Protein AF-B4D4N9-F1 (afdb_monomer_lite)

Radius of gyration: 17.64 Å; chains: 1; bounding box: 35×32×57 Å

Structure (mmCIF, N/CA/C/O backbone):
data_AF-B4D4N9-F1
#
_entry.id   AF-B4D4N9-F1
#
loop_
_atom_site.group_PDB
_atom_site.id
_atom_site.type_symbol
_atom_site.label_atom_id
_atom_site.label_alt_id
_atom_site.label_comp_id
_atom_site.label_asym_id
_atom_site.label_entity_id
_atom_site.label_seq_id
_atom_site.pdbx_PDB_ins_code
_atom_site.Cartn_x
_atom_site.Cartn_y
_atom_site.Cartn_z
_atom_site.occupancy
_atom_site.B_iso_or_equiv
_atom_site.auth_seq_id
_atom_site.auth_comp_id
_atom_site.auth_asym_id
_atom_site.auth_atom_id
_atom_site.pdbx_PDB_model_num
ATOM 1 N N . MET A 1 1 ? 11.412 -13.535 10.927 1.00 49.19 1 MET A N 1
ATOM 2 C CA . MET A 1 1 ? 11.104 -13.712 12.361 1.00 49.19 1 MET A CA 1
ATOM 3 C C . MET A 1 1 ? 10.746 -12.332 12.885 1.00 49.19 1 MET A C 1
ATOM 5 O O . MET A 1 1 ? 11.516 -11.433 12.578 1.00 49.19 1 MET A O 1
ATOM 9 N N . PRO A 1 2 ? 9.578 -12.108 13.511 1.00 56.56 2 PRO A N 1
ATOM 10 C CA . PRO A 1 2 ? 9.254 -10.786 14.040 1.00 56.56 2 PRO A CA 1
ATOM 11 C C . PRO A 1 2 ? 10.215 -10.445 15.182 1.00 56.56 2 PRO A C 1
ATOM 13 O O . PRO A 1 2 ? 10.428 -11.270 16.071 1.00 56.56 2 PRO A O 1
ATOM 16 N N . ASP A 1 3 ? 10.786 -9.243 15.150 1.00 58.16 3 ASP A N 1
ATOM 17 C CA . ASP A 1 3 ? 11.576 -8.692 16.249 1.00 58.16 3 ASP A CA 1
ATOM 18 C C . ASP A 1 3 ? 10.626 -8.338 17.401 1.00 58.16 3 ASP A C 1
ATOM 20 O O . ASP A 1 3 ? 10.111 -7.226 17.510 1.00 58.16 3 ASP A O 1
ATOM 24 N N . VAL A 1 4 ? 10.332 -9.322 18.251 1.00 59.00 4 VAL A N 1
ATOM 25 C CA . VAL A 1 4 ? 9.516 -9.162 19.464 1.00 59.00 4 VAL A CA 1
ATOM 26 C C . VAL A 1 4 ? 10.343 -8.495 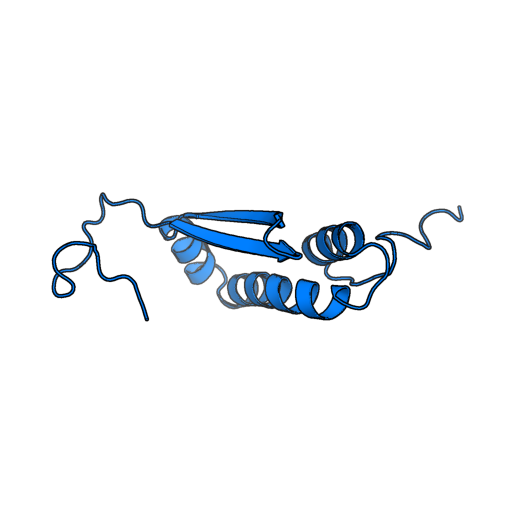20.567 1.00 59.00 4 VAL A C 1
ATOM 28 O O . VAL A 1 4 ? 10.698 -9.099 21.572 1.00 59.00 4 VAL A O 1
ATOM 31 N N . GLY A 1 5 ? 10.691 -7.229 20.336 1.00 54.16 5 GLY A N 1
ATOM 32 C CA . GLY A 1 5 ? 11.370 -6.339 21.280 1.00 54.16 5 GLY A CA 1
ATOM 33 C C . GLY A 1 5 ? 10.436 -5.322 21.940 1.00 54.16 5 GLY A C 1
ATOM 34 O O . GLY A 1 5 ? 10.891 -4.257 22.347 1.00 54.16 5 GLY A O 1
ATOM 35 N N . LEU A 1 6 ? 9.133 -5.599 22.003 1.00 52.97 6 LEU A N 1
ATOM 36 C CA . LEU A 1 6 ? 8.147 -4.716 22.622 1.00 52.97 6 LEU A CA 1
ATOM 37 C C . LEU A 1 6 ? 7.378 -5.506 23.682 1.00 52.97 6 LEU A C 1
ATOM 39 O O . LEU A 1 6 ? 6.855 -6.584 23.418 1.00 52.97 6 LEU A O 1
ATOM 43 N N . PHE A 1 7 ? 7.432 -4.970 24.896 1.00 53.28 7 PHE A N 1
ATOM 44 C CA . PHE A 1 7 ? 6.847 -5.429 26.149 1.00 53.28 7 PHE A CA 1
ATOM 45 C C . PHE A 1 7 ? 5.534 -6.225 25.997 1.00 53.28 7 PHE A C 1
ATOM 47 O O . PHE A 1 7 ? 4.648 -5.835 25.246 1.00 53.28 7 PHE A O 1
ATOM 54 N N . THR A 1 8 ? 5.465 -7.350 26.724 1.00 57.19 8 THR A N 1
ATOM 55 C CA . THR A 1 8 ? 4.262 -8.162 26.999 1.00 57.19 8 THR A CA 1
ATOM 56 C C . THR A 1 8 ? 3.380 -8.472 25.783 1.00 57.19 8 THR A C 1
ATOM 58 O O . THR A 1 8 ? 2.251 -8.010 25.672 1.00 57.19 8 THR A O 1
ATOM 61 N N . ALA A 1 9 ? 3.837 -9.401 24.931 1.00 60.09 9 ALA A N 1
ATOM 62 C CA . ALA A 1 9 ? 3.061 -10.004 23.830 1.00 60.09 9 ALA A CA 1
ATOM 63 C C . ALA A 1 9 ? 1.709 -10.653 24.239 1.00 60.09 9 ALA A C 1
ATOM 65 O O . ALA A 1 9 ? 1.009 -11.214 23.399 1.00 60.09 9 ALA A O 1
ATOM 66 N N . THR A 1 10 ? 1.363 -10.623 25.525 1.00 68.88 10 THR A N 1
ATOM 67 C CA . THR A 1 10 ? 0.143 -11.171 26.121 1.00 68.88 10 THR A CA 1
ATOM 68 C C . THR A 1 10 ? -0.924 -10.120 26.421 1.00 68.88 10 THR A C 1
ATOM 70 O O . THR A 1 10 ? -2.080 -10.495 26.591 1.00 68.88 10 THR A O 1
ATOM 73 N N . GLU A 1 11 ? -0.572 -8.834 26.508 1.00 75.25 11 GLU A N 1
ATOM 74 C CA . GLU A 1 11 ? -1.524 -7.765 26.831 1.00 75.25 11 GLU A CA 1
ATOM 75 C C . GLU A 1 11 ? -1.892 -6.957 25.575 1.00 75.25 11 GLU A C 1
ATOM 77 O O . GLU A 1 11 ? -1.041 -6.756 24.703 1.00 75.25 11 GLU A O 1
ATOM 82 N N . PRO A 1 12 ? -3.151 -6.494 25.438 1.00 77.62 12 PRO A N 1
ATOM 83 C CA . PRO A 1 12 ? -3.519 -5.567 24.377 1.00 77.62 12 PRO A CA 1
ATOM 84 C C . PRO A 1 12 ? -2.657 -4.303 24.424 1.00 77.62 12 PRO A C 1
ATOM 86 O O . PRO A 1 12 ? -2.338 -3.792 25.498 1.00 77.62 12 PRO A O 1
ATOM 89 N N . LEU A 1 13 ? -2.320 -3.765 23.252 1.00 80.06 13 LEU A N 1
ATOM 90 C CA . LEU A 1 13 ? -1.702 -2.445 23.158 1.00 80.06 13 LEU A CA 1
ATOM 91 C C . LEU A 1 13 ? -2.643 -1.403 23.776 1.00 80.06 13 LEU A C 1
ATOM 93 O O . LEU A 1 13 ? -3.835 -1.392 23.474 1.00 80.06 13 LEU A O 1
ATOM 97 N N . ASN A 1 14 ? -2.097 -0.526 24.619 1.00 80.38 14 ASN A N 1
ATOM 98 C CA . ASN A 1 14 ? -2.834 0.620 25.146 1.00 80.38 14 ASN A CA 1
ATOM 99 C C . ASN A 1 14 ? -3.343 1.493 23.976 1.00 80.38 14 ASN A C 1
ATOM 101 O O . ASN A 1 14 ? -2.587 1.758 23.043 1.00 80.38 14 ASN A O 1
ATOM 105 N N . GLU A 1 15 ? -4.602 1.936 24.032 1.00 78.50 15 GLU A N 1
ATOM 106 C CA . GLU A 1 15 ? -5.249 2.774 23.009 1.00 78.50 15 GLU A CA 1
ATOM 107 C C . GLU A 1 15 ? -4.544 4.124 22.792 1.00 78.50 15 GLU A C 1
ATOM 109 O O . GLU A 1 15 ? -4.590 4.670 21.691 1.00 78.50 15 GLU A O 1
ATOM 114 N N . ASP A 1 16 ? -3.823 4.629 23.799 1.00 81.75 16 ASP A N 1
ATOM 115 C CA . ASP A 1 16 ? -3.003 5.842 23.681 1.00 81.75 16 ASP A CA 1
ATOM 116 C C . ASP A 1 16 ? -1.751 5.636 22.806 1.00 81.75 16 ASP A C 1
ATOM 118 O O . ASP A 1 16 ? -1.090 6.596 22.392 1.00 81.75 16 ASP A O 1
ATOM 122 N N . LEU A 1 17 ? -1.382 4.381 22.524 1.00 84.56 17 LEU A N 1
ATOM 123 C CA . LEU A 1 17 ? -0.234 4.065 21.687 1.00 84.56 17 LEU A CA 1
ATOM 124 C C . LEU A 1 17 ? -0.606 4.183 20.214 1.00 84.56 17 LEU A C 1
ATOM 126 O O . LEU A 1 17 ? -1.405 3.425 19.664 1.00 84.56 17 LEU A O 1
ATOM 130 N N . LYS A 1 18 ? 0.073 5.100 19.529 1.00 86.50 18 LYS A N 1
ATOM 131 C CA . LYS A 1 18 ? -0.069 5.260 18.087 1.00 86.50 18 LYS A CA 1
ATOM 132 C C . LYS A 1 18 ? 0.525 4.061 17.342 1.00 86.50 18 LYS A C 1
ATOM 134 O O . LYS A 1 18 ? 1.745 3.899 17.287 1.00 86.50 18 LYS A O 1
ATOM 139 N N . VAL A 1 19 ? -0.332 3.277 16.690 1.00 90.50 19 VAL A N 1
ATOM 140 C CA . VAL A 1 19 ? 0.086 2.188 15.796 1.00 90.50 19 VAL A CA 1
ATOM 141 C C . VAL A 1 19 ? 0.146 2.697 14.358 1.00 90.50 19 VAL A C 1
ATOM 143 O O . VAL A 1 19 ? -0.819 3.247 13.826 1.00 90.50 19 VAL A O 1
ATOM 146 N N . VAL A 1 20 ? 1.298 2.508 13.715 1.00 93.00 20 VAL A N 1
ATOM 147 C CA . VAL A 1 20 ? 1.571 3.010 12.366 1.00 93.00 20 VAL A CA 1
ATOM 148 C C . VAL A 1 20 ? 1.982 1.866 11.449 1.00 93.00 20 VAL A C 1
ATOM 150 O O . VAL A 1 20 ? 2.870 1.086 11.785 1.00 93.00 20 VAL A O 1
ATOM 153 N N . ILE A 1 21 ? 1.391 1.812 10.256 1.00 93.12 21 ILE A N 1
ATOM 154 C CA . ILE A 1 21 ? 1.803 0.916 9.172 1.00 93.12 21 ILE A CA 1
ATOM 155 C C . ILE A 1 21 ? 2.542 1.740 8.122 1.00 93.12 21 ILE A C 1
ATOM 157 O O . ILE A 1 21 ? 2.070 2.792 7.693 1.00 93.12 21 ILE A O 1
ATOM 161 N N . LYS A 1 22 ? 3.704 1.256 7.684 1.00 93.62 22 LYS A N 1
ATOM 162 C CA . LYS A 1 22 ? 4.464 1.863 6.589 1.00 93.62 22 LYS A CA 1
ATOM 163 C C . LYS A 1 22 ? 4.443 0.948 5.376 1.00 93.62 22 LYS A C 1
ATOM 165 O O . LYS A 1 22 ? 4.720 -0.242 5.492 1.00 93.62 22 LYS A O 1
ATOM 170 N N . TYR A 1 23 ? 4.149 1.523 4.219 1.00 93.25 23 TYR A N 1
ATOM 171 C CA . TYR A 1 23 ? 4.344 0.881 2.927 1.00 93.25 23 TYR A CA 1
ATOM 172 C C . TYR A 1 23 ? 5.58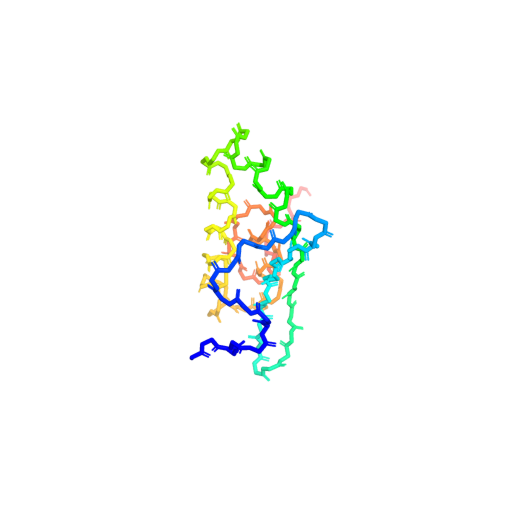2 1.504 2.282 1.00 93.25 23 TYR A C 1
ATOM 174 O O . TYR A 1 23 ? 5.631 2.718 2.115 1.00 93.25 23 TYR A O 1
ATOM 182 N N . SER A 1 24 ? 6.592 0.693 1.970 1.00 94.69 24 SER A N 1
ATOM 183 C CA . SER A 1 24 ? 7.854 1.134 1.362 1.00 94.69 24 SER A CA 1
ATOM 184 C C . SER A 1 24 ? 8.138 0.283 0.130 1.00 94.69 24 SER A C 1
ATOM 186 O O . SER A 1 24 ? 8.010 -0.941 0.179 1.00 94.69 24 SER A O 1
ATOM 188 N N . VAL A 1 25 ? 8.510 0.931 -0.973 1.00 94.56 25 VAL A N 1
ATOM 189 C CA . VAL A 1 25 ? 9.024 0.282 -2.181 1.00 94.56 25 VAL A CA 1
ATOM 190 C C . VAL A 1 25 ? 10.487 0.660 -2.324 1.00 94.56 25 VAL A C 1
ATOM 192 O O . VAL A 1 25 ? 10.835 1.842 -2.399 1.00 94.56 25 VAL A O 1
ATOM 195 N N . GLU A 1 26 ? 11.339 -0.358 -2.385 1.00 94.81 26 GLU A N 1
ATOM 196 C CA . GLU A 1 26 ? 12.789 -0.208 -2.419 1.00 94.81 26 GLU A CA 1
ATOM 197 C C . GLU A 1 26 ? 13.380 -0.870 -3.660 1.00 94.81 26 GLU A C 1
ATOM 199 O O . GLU A 1 26 ? 12.975 -1.962 -4.064 1.00 94.81 26 GLU A O 1
ATOM 204 N N . VAL A 1 27 ? 14.372 -0.209 -4.251 1.00 91.69 27 VAL A N 1
ATOM 205 C CA . VAL A 1 27 ? 15.169 -0.728 -5.363 1.00 91.69 27 VAL A CA 1
ATOM 206 C C . VAL A 1 27 ? 16.619 -0.754 -4.904 1.00 91.69 27 VAL A C 1
ATOM 208 O O . VAL A 1 27 ? 17.210 0.292 -4.659 1.00 91.69 27 VAL A O 1
ATOM 211 N N . ASN A 1 28 ? 17.188 -1.954 -4.755 1.00 92.25 28 ASN A N 1
ATOM 212 C CA . ASN A 1 28 ? 18.551 -2.157 -4.242 1.00 92.25 28 ASN A CA 1
ATOM 213 C C . ASN A 1 28 ? 18.817 -1.437 -2.901 1.00 92.25 28 ASN A C 1
ATOM 215 O O . ASN A 1 28 ? 19.881 -0.858 -2.706 1.00 92.25 28 ASN A O 1
ATOM 219 N N . GLY A 1 29 ? 17.836 -1.446 -1.990 1.00 90.75 29 GLY A N 1
ATOM 220 C CA . GLY A 1 29 ? 17.929 -0.790 -0.678 1.00 90.75 29 GLY A CA 1
ATOM 221 C C . GLY A 1 29 ? 17.710 0.727 -0.694 1.00 90.75 29 GLY A C 1
ATOM 222 O O . GLY A 1 29 ? 17.794 1.364 0.351 1.00 90.75 29 GLY A O 1
ATOM 223 N N . LEU A 1 30 ? 17.413 1.320 -1.855 1.00 91.56 30 LEU A N 1
ATOM 224 C CA . LEU A 1 30 ? 17.022 2.723 -1.965 1.00 91.56 30 LEU A CA 1
ATOM 225 C C . LEU A 1 30 ? 15.499 2.831 -2.007 1.00 91.56 30 LEU A C 1
ATOM 227 O O . LEU A 1 30 ? 14.859 2.309 -2.923 1.00 91.56 30 LEU A O 1
ATOM 231 N N . THR A 1 31 ? 14.914 3.524 -1.032 1.00 92.19 31 THR A N 1
ATOM 232 C CA . THR A 1 31 ? 13.480 3.824 -1.014 1.00 92.19 31 THR A CA 1
ATOM 233 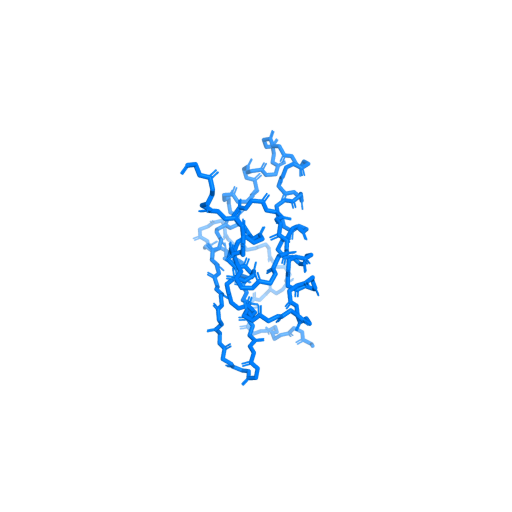C C . THR A 1 31 ? 13.133 4.768 -2.161 1.00 92.19 31 THR A C 1
ATOM 235 O O . THR A 1 31 ? 13.621 5.895 -2.219 1.00 92.19 31 THR A O 1
ATOM 238 N N . VAL A 1 32 ? 12.273 4.312 -3.070 1.00 91.31 32 VAL A N 1
ATOM 239 C CA . VAL A 1 32 ? 11.795 5.104 -4.219 1.00 91.31 32 VAL A CA 1
ATOM 240 C C . VAL A 1 32 ? 10.351 5.566 -4.051 1.00 91.31 32 VAL A C 1
ATOM 242 O O . VAL A 1 32 ? 9.906 6.465 -4.759 1.00 91.31 32 VAL A O 1
ATOM 245 N N . TYR A 1 33 ? 9.620 4.960 -3.117 1.00 91.56 33 TYR A N 1
ATOM 246 C CA . TYR A 1 33 ? 8.277 5.367 -2.735 1.00 91.56 33 TYR A CA 1
ATOM 247 C C . TYR A 1 33 ? 7.988 4.905 -1.310 1.00 91.56 33 TYR A C 1
ATOM 249 O O . TYR A 1 33 ? 8.289 3.762 -0.961 1.00 91.56 33 TYR A O 1
ATOM 257 N N . ASN A 1 34 ? 7.387 5.768 -0.496 1.00 94.25 34 ASN A N 1
ATOM 258 C CA . ASN A 1 34 ? 6.930 5.396 0.831 1.00 94.25 34 ASN A CA 1
ATOM 259 C C . ASN A 1 34 ? 5.640 6.116 1.219 1.00 94.25 34 ASN A C 1
ATOM 261 O O . ASN A 1 34 ? 5.395 7.261 0.855 1.00 94.25 34 ASN A O 1
ATOM 265 N N . GLU A 1 35 ? 4.843 5.439 2.031 1.00 92.25 35 GLU A N 1
ATOM 266 C CA . GLU A 1 35 ? 3.643 5.984 2.644 1.00 92.25 35 GLU A CA 1
ATOM 267 C C . GLU A 1 35 ? 3.555 5.518 4.095 1.00 92.25 35 GLU A C 1
ATOM 269 O O . GLU A 1 35 ? 4.021 4.436 4.461 1.00 92.25 35 GLU A O 1
ATOM 274 N N . THR A 1 36 ? 2.962 6.357 4.938 1.00 94.88 36 THR A N 1
ATOM 275 C CA . THR A 1 36 ? 2.796 6.104 6.369 1.00 94.88 36 THR A CA 1
ATOM 276 C C . THR A 1 36 ? 1.328 6.262 6.731 1.00 94.88 36 THR A C 1
ATOM 278 O O . THR A 1 36 ? 0.723 7.285 6.421 1.00 94.88 36 THR A O 1
ATOM 281 N N . TYR A 1 37 ? 0.774 5.258 7.402 1.00 93.75 37 TYR A N 1
ATOM 282 C CA . TYR A 1 37 ? -0.642 5.160 7.724 1.00 93.75 37 TYR A CA 1
ATOM 283 C C . TYR A 1 37 ? -0.856 4.987 9.217 1.00 93.75 37 TYR A C 1
ATOM 285 O O . TYR A 1 37 ? -0.216 4.150 9.849 1.00 93.75 37 TYR A O 1
ATOM 293 N N . ASP A 1 38 ? -1.796 5.753 9.758 1.00 93.38 38 ASP A N 1
ATOM 294 C CA . ASP A 1 38 ? -2.325 5.540 11.099 1.00 93.38 38 ASP A CA 1
ATOM 295 C C . ASP A 1 38 ? -3.354 4.400 11.071 1.00 93.38 38 ASP A C 1
ATOM 297 O O . ASP A 1 38 ? -4.291 4.430 10.265 1.00 93.38 38 ASP A O 1
ATOM 301 N N . VAL A 1 39 ? -3.186 3.393 11.931 1.00 92.75 39 VAL A N 1
ATOM 302 C CA . VAL A 1 39 ? -4.102 2.244 11.996 1.00 92.75 39 VAL A CA 1
ATOM 303 C C . VAL A 1 39 ? -5.514 2.666 12.391 1.00 92.75 39 VAL A C 1
ATOM 305 O O . VAL A 1 39 ? -6.470 2.094 11.869 1.00 92.75 39 VAL A O 1
ATOM 308 N N . ALA A 1 40 ? -5.672 3.694 13.230 1.00 91.81 40 ALA A N 1
ATOM 309 C CA . ALA A 1 40 ? -6.994 4.184 13.613 1.00 91.81 40 ALA A CA 1
ATOM 310 C C . ALA A 1 40 ? -7.774 4.697 12.391 1.00 91.81 40 ALA A C 1
ATOM 312 O O . ALA A 1 40 ? -8.949 4.371 12.210 1.00 91.81 40 ALA A O 1
ATOM 313 N N . LYS A 1 41 ? -7.090 5.420 11.496 1.00 91.00 41 LYS A N 1
ATOM 314 C CA . LYS A 1 41 ? -7.674 5.912 10.244 1.00 91.00 41 LYS A CA 1
ATOM 315 C C . LYS A 1 41 ? -7.987 4.771 9.275 1.00 91.00 41 LYS A C 1
ATOM 317 O O . LYS A 1 41 ? -9.066 4.740 8.693 1.00 91.00 41 LYS A O 1
ATOM 322 N N . LEU A 1 42 ? -7.081 3.804 9.126 1.00 92.31 42 LEU A N 1
ATOM 323 C CA . LEU A 1 42 ? -7.334 2.631 8.281 1.00 92.31 42 LEU A CA 1
ATOM 324 C C . LEU A 1 42 ? -8.540 1.819 8.773 1.00 92.31 42 LEU A C 1
ATOM 326 O O . LEU A 1 42 ? -9.315 1.321 7.960 1.00 92.31 42 LEU A O 1
ATOM 330 N N . ALA A 1 43 ? -8.722 1.700 10.090 1.00 93.31 43 ALA A N 1
ATOM 331 C CA . ALA A 1 43 ? -9.882 1.033 10.670 1.00 93.31 43 ALA A CA 1
ATOM 332 C C . ALA A 1 43 ? -11.191 1.776 10.349 1.00 93.31 43 ALA A C 1
ATOM 334 O O . ALA A 1 43 ? -12.211 1.144 10.082 1.00 93.31 43 ALA A O 1
ATOM 335 N N . GLU A 1 44 ? -11.177 3.110 10.339 1.00 94.62 44 GLU A N 1
ATOM 336 C CA . GLU A 1 44 ? -12.314 3.918 9.890 1.00 94.62 44 GLU A CA 1
ATOM 337 C C . GLU A 1 44 ? -12.619 3.719 8.398 1.00 94.62 44 GLU A C 1
ATOM 339 O O . GLU A 1 44 ? -13.777 3.492 8.037 1.00 94.62 44 GLU A O 1
ATOM 344 N N . GLU A 1 45 ? -11.594 3.722 7.543 1.00 93.38 45 GLU A N 1
ATOM 345 C CA . GLU A 1 45 ? -11.737 3.468 6.103 1.00 93.38 45 GLU A CA 1
ATOM 346 C C . GLU A 1 45 ? -12.316 2.070 5.831 1.00 93.38 45 GLU A C 1
ATOM 348 O O . GLU A 1 45 ? -13.260 1.939 5.055 1.00 93.38 45 GLU A O 1
ATOM 353 N N . LEU A 1 46 ? -11.816 1.039 6.523 1.00 95.62 46 LEU A N 1
ATOM 354 C CA . LEU A 1 46 ? -12.302 -0.341 6.409 1.00 95.62 46 LEU A CA 1
ATOM 355 C C . LEU A 1 46 ? -13.751 -0.508 6.877 1.00 95.62 46 LEU A C 1
ATOM 357 O O . LEU A 1 46 ? -14.485 -1.304 6.298 1.00 95.62 46 LEU A O 1
ATOM 361 N N . ARG A 1 47 ? -14.175 0.224 7.916 1.00 97.06 47 ARG A N 1
ATOM 362 C CA . ARG A 1 47 ? -15.578 0.219 8.365 1.00 97.06 47 ARG A CA 1
ATOM 363 C C . ARG A 1 47 ? -16.501 0.932 7.383 1.00 97.06 47 ARG A C 1
ATOM 365 O O . ARG A 1 47 ? -17.652 0.530 7.250 1.00 97.06 47 ARG A O 1
ATOM 372 N N . SER A 1 48 ? -16.009 1.986 6.738 1.00 97.31 48 SER A N 1
ATOM 373 C CA . SER A 1 48 ? -16.806 2.821 5.836 1.00 97.31 48 SER A CA 1
ATOM 374 C C . SER A 1 48 ? -16.993 2.173 4.464 1.00 97.31 48 SER A C 1
ATOM 376 O O . SER A 1 48 ? -18.100 2.171 3.935 1.00 97.31 48 SER A O 1
ATOM 378 N N . ASP A 1 49 ? -15.918 1.631 3.888 1.00 97.06 49 ASP A N 1
ATOM 379 C CA . ASP A 1 49 ? -15.924 0.978 2.577 1.00 97.06 49 ASP A CA 1
ATOM 380 C C . ASP A 1 49 ? -14.798 -0.078 2.505 1.00 97.06 49 ASP A C 1
ATOM 382 O O . ASP A 1 49 ? -13.671 0.213 2.072 1.00 97.06 49 ASP A O 1
ATOM 386 N N . PRO A 1 50 ? -15.068 -1.316 2.961 1.00 95.12 50 PRO A N 1
ATOM 387 C CA . PRO A 1 50 ? -14.051 -2.358 3.040 1.00 95.12 50 PRO A CA 1
ATOM 388 C C . PRO A 1 50 ? -13.519 -2.760 1.661 1.00 95.12 50 PRO A C 1
ATOM 390 O O . PRO A 1 50 ? -12.325 -3.026 1.514 1.00 95.12 50 PRO A O 1
ATOM 393 N N . GLU A 1 51 ? -14.375 -2.777 0.637 1.00 96.31 51 GLU A N 1
ATOM 394 C CA . GLU A 1 51 ? -13.988 -3.178 -0.717 1.00 96.31 51 GLU A CA 1
ATOM 395 C C . GLU A 1 51 ? -13.013 -2.175 -1.328 1.00 96.31 51 GLU A C 1
ATOM 397 O O . GLU A 1 51 ? -11.964 -2.563 -1.854 1.00 96.31 51 GLU A O 1
ATOM 402 N N . LYS A 1 52 ? -13.301 -0.876 -1.198 1.00 94.56 52 LYS A N 1
ATOM 403 C CA . LYS A 1 52 ? -12.409 0.183 -1.673 1.00 94.56 52 LYS A CA 1
ATOM 404 C C . LYS A 1 52 ? -11.084 0.192 -0.923 1.00 94.56 52 LYS A C 1
ATOM 406 O O . LYS A 1 52 ? -10.034 0.319 -1.559 1.00 94.56 52 LYS A O 1
ATOM 411 N N . ALA A 1 53 ? -11.107 0.036 0.401 1.00 94.69 53 ALA A N 1
ATOM 412 C CA . ALA A 1 53 ? -9.889 -0.029 1.202 1.00 94.69 53 ALA A CA 1
ATOM 413 C C . ALA A 1 53 ? -8.988 -1.189 0.736 1.00 94.69 53 ALA A C 1
ATOM 415 O O . ALA A 1 53 ? -7.813 -0.980 0.418 1.00 94.69 53 ALA A O 1
ATOM 416 N N . VAL A 1 54 ? -9.548 -2.394 0.585 1.00 94.44 54 VAL A N 1
ATOM 417 C CA . VAL A 1 54 ? -8.817 -3.566 0.076 1.00 94.44 54 VAL A CA 1
ATOM 418 C C . VAL A 1 54 ? -8.319 -3.342 -1.354 1.00 94.44 54 VAL A C 1
ATOM 420 O O . VAL A 1 54 ? -7.168 -3.666 -1.658 1.00 94.44 54 VAL A O 1
ATOM 423 N N . ALA A 1 55 ? -9.133 -2.751 -2.232 1.00 93.94 55 ALA A N 1
ATOM 424 C CA . ALA A 1 55 ? -8.744 -2.463 -3.609 1.00 93.94 55 ALA A CA 1
ATOM 425 C C . ALA A 1 55 ? -7.543 -1.505 -3.688 1.00 93.94 55 ALA A C 1
ATOM 427 O O . ALA A 1 55 ? -6.619 -1.752 -4.466 1.00 93.94 55 ALA A O 1
ATOM 428 N N . LEU A 1 56 ? -7.504 -0.458 -2.855 1.00 92.25 56 LEU A N 1
ATOM 429 C CA . LEU A 1 56 ? -6.380 0.485 -2.789 1.00 92.25 56 LEU A CA 1
ATOM 430 C C . LEU A 1 56 ? -5.086 -0.201 -2.337 1.00 92.25 56 LEU A C 1
ATOM 432 O O . LEU A 1 56 ? -4.035 -0.020 -2.953 1.00 92.25 56 LEU A O 1
ATOM 436 N N . TRP A 1 57 ? -5.149 -1.033 -1.297 1.00 92.62 57 TRP A N 1
ATOM 437 C CA . TRP A 1 57 ? -3.986 -1.797 -0.833 1.00 92.62 57 TRP A CA 1
ATOM 438 C C . TRP A 1 57 ? -3.529 -2.847 -1.848 1.00 92.62 57 TRP A C 1
ATOM 440 O O . TRP A 1 57 ? -2.333 -2.965 -2.118 1.00 92.62 57 TRP A O 1
ATOM 450 N N . SER A 1 58 ? -4.464 -3.553 -2.486 1.00 94.38 58 SER A N 1
ATOM 451 C CA . SER A 1 58 ? -4.152 -4.496 -3.563 1.00 94.38 58 SER A CA 1
ATOM 452 C C . SER A 1 58 ? -3.480 -3.795 -4.745 1.00 94.38 58 SER A C 1
ATOM 454 O O . SER A 1 58 ? -2.506 -4.299 -5.308 1.00 94.38 58 SER A O 1
ATOM 456 N N . ARG A 1 59 ? -3.952 -2.595 -5.093 1.00 93.75 59 ARG A N 1
ATOM 457 C CA . ARG A 1 59 ? -3.396 -1.783 -6.174 1.00 93.75 59 ARG A CA 1
ATOM 458 C C . ARG A 1 59 ? -1.935 -1.420 -5.941 1.00 93.75 59 ARG A C 1
ATOM 460 O O . ARG A 1 59 ? -1.157 -1.534 -6.882 1.00 93.75 59 ARG A O 1
ATOM 467 N N . ARG A 1 60 ? -1.532 -1.087 -4.710 1.00 94.25 60 ARG A N 1
ATOM 468 C CA . ARG A 1 60 ? -0.119 -0.835 -4.367 1.00 94.25 60 ARG A CA 1
ATOM 469 C C . ARG A 1 60 ? 0.783 -2.004 -4.771 1.00 94.25 60 ARG A C 1
ATOM 471 O O . ARG A 1 60 ? 1.769 -1.822 -5.479 1.00 94.25 60 ARG A O 1
ATOM 478 N N . ILE A 1 61 ? 0.385 -3.222 -4.406 1.00 94.44 61 ILE A N 1
ATOM 479 C CA . ILE A 1 61 ? 1.123 -4.451 -4.735 1.00 94.44 61 ILE A CA 1
ATOM 480 C C . ILE A 1 61 ? 1.135 -4.693 -6.252 1.00 94.44 61 ILE A C 1
ATOM 482 O O . ILE A 1 61 ? 2.192 -4.940 -6.838 1.00 94.44 61 ILE A O 1
ATOM 486 N N . ARG A 1 62 ? -0.030 -4.587 -6.905 1.00 94.88 62 ARG A N 1
ATOM 487 C CA . ARG A 1 62 ? -0.172 -4.810 -8.354 1.00 94.88 62 ARG A CA 1
ATOM 488 C C . ARG A 1 62 ? 0.666 -3.830 -9.172 1.00 94.88 62 ARG A C 1
ATOM 490 O O . ARG A 1 62 ? 1.299 -4.249 -10.135 1.00 94.88 62 ARG A O 1
ATOM 497 N N . CYS A 1 63 ? 0.707 -2.560 -8.779 1.00 95.06 63 CYS A N 1
ATOM 498 C CA . CYS A 1 63 ? 1.473 -1.533 -9.475 1.00 95.06 63 CYS A CA 1
ATOM 499 C C . CYS A 1 63 ? 2.974 -1.808 -9.451 1.00 95.06 63 CYS A C 1
ATOM 501 O O . CYS A 1 63 ? 3.618 -1.747 -10.494 1.00 95.06 63 CYS A O 1
ATOM 503 N N . VAL A 1 64 ? 3.527 -2.192 -8.298 1.00 94.88 64 VAL A N 1
ATOM 504 C CA . VAL A 1 64 ? 4.946 -2.572 -8.210 1.00 94.88 64 VAL A CA 1
ATOM 505 C C . VAL A 1 64 ? 5.244 -3.765 -9.116 1.00 94.88 64 VAL A C 1
ATOM 507 O O . VAL A 1 64 ? 6.199 -3.723 -9.893 1.00 94.88 64 VAL A O 1
ATOM 510 N N . ALA A 1 65 ? 4.406 -4.805 -9.066 1.00 94.62 65 ALA A N 1
ATOM 511 C CA . ALA A 1 65 ? 4.579 -5.992 -9.897 1.00 94.62 65 ALA A CA 1
ATOM 512 C C . ALA A 1 65 ? 4.517 -5.665 -11.400 1.00 94.62 65 ALA A C 1
ATOM 514 O O . ALA A 1 65 ? 5.368 -6.121 -12.161 1.00 94.62 65 ALA A O 1
ATOM 515 N N . ALA A 1 66 ? 3.554 -4.839 -11.818 1.00 93.88 66 ALA A N 1
ATOM 516 C CA . ALA A 1 66 ? 3.348 -4.467 -13.215 1.00 93.88 66 ALA A CA 1
ATOM 517 C C . ALA A 1 66 ? 4.409 -3.492 -13.757 1.00 93.88 66 ALA A C 1
ATOM 519 O O . ALA A 1 66 ? 4.712 -3.524 -14.950 1.00 93.88 66 ALA A O 1
ATOM 520 N N . CYS A 1 67 ? 4.973 -2.629 -12.905 1.00 94.44 67 CYS A N 1
ATOM 521 C CA . CYS A 1 67 ? 5.996 -1.655 -13.291 1.00 94.44 67 CYS A CA 1
ATOM 522 C C . CYS A 1 67 ? 7.426 -2.202 -13.237 1.00 94.44 67 CYS A C 1
ATOM 524 O O . CYS A 1 67 ? 8.314 -1.614 -13.848 1.00 94.44 67 CYS A O 1
ATOM 526 N N . ARG A 1 68 ? 7.669 -3.329 -12.551 1.00 93.75 68 ARG A N 1
ATOM 527 C CA . ARG A 1 68 ? 9.013 -3.903 -12.351 1.00 93.75 68 ARG A CA 1
ATOM 528 C C . ARG A 1 68 ? 9.814 -4.076 -13.644 1.00 93.75 68 ARG A C 1
ATOM 530 O O . ARG A 1 68 ? 11.016 -3.836 -13.644 1.00 93.75 68 ARG A O 1
ATOM 537 N N . SER A 1 69 ? 9.176 -4.541 -14.713 1.00 90.69 69 SER A N 1
ATOM 538 C CA . SER A 1 69 ? 9.828 -4.816 -16.000 1.00 90.69 69 SER A CA 1
ATOM 539 C C . SER A 1 69 ? 9.710 -3.669 -17.007 1.00 90.69 69 SER A C 1
ATOM 541 O O . SER A 1 69 ? 10.117 -3.832 -18.154 1.00 90.69 69 SER A O 1
ATOM 543 N N . ARG A 1 70 ? 9.121 -2.536 -16.609 1.00 89.44 70 ARG A N 1
ATOM 544 C CA . ARG A 1 70 ? 8.843 -1.393 -17.486 1.00 89.44 70 ARG A CA 1
ATOM 545 C C . ARG A 1 70 ? 9.959 -0.361 -17.443 1.00 89.44 70 ARG A C 1
ATOM 547 O O . ARG A 1 70 ? 10.680 -0.232 -16.450 1.00 89.44 70 ARG A O 1
ATOM 554 N N . ARG A 1 71 ? 10.090 0.408 -18.524 1.00 89.06 71 ARG A N 1
ATOM 555 C CA . ARG A 1 71 ? 11.016 1.544 -18.575 1.00 89.06 71 ARG A CA 1
ATOM 556 C C . ARG A 1 71 ? 10.486 2.674 -17.696 1.00 89.06 71 ARG A C 1
ATOM 558 O O . ARG A 1 71 ? 9.295 2.974 -17.697 1.00 89.06 71 ARG A O 1
ATOM 565 N N . GLY A 1 72 ? 11.387 3.307 -16.944 1.00 89.62 72 GLY A N 1
ATOM 566 C CA . GLY A 1 72 ? 11.023 4.389 -16.028 1.00 89.62 72 GLY A CA 1
ATOM 567 C C . GLY A 1 72 ? 10.188 3.903 -14.840 1.00 89.62 72 GLY A C 1
ATOM 568 O O . GLY A 1 72 ? 9.098 4.420 -14.611 1.00 89.62 72 GLY A O 1
ATOM 569 N N . PHE A 1 73 ? 10.703 2.926 -14.080 1.00 91.25 73 PHE A N 1
ATOM 570 C CA . PHE A 1 73 ? 10.022 2.300 -12.933 1.00 91.25 73 PHE A CA 1
ATOM 571 C C . PHE A 1 73 ? 9.280 3.304 -12.039 1.00 91.25 73 PHE A C 1
ATOM 573 O O . PHE A 1 73 ? 8.084 3.148 -11.810 1.00 91.25 73 PHE A O 1
ATOM 580 N N . SER A 1 74 ? 9.957 4.360 -11.578 1.00 89.81 74 SER A N 1
ATOM 581 C CA . SER A 1 74 ? 9.371 5.349 -10.664 1.00 89.81 74 SER A CA 1
ATOM 582 C C . SER A 1 74 ? 8.227 6.153 -11.293 1.00 89.81 74 SER A C 1
ATOM 584 O O . SER A 1 74 ? 7.250 6.462 -10.610 1.00 89.81 74 SER A O 1
ATOM 586 N N . ALA A 1 75 ? 8.312 6.454 -12.594 1.00 90.19 75 ALA A N 1
ATOM 587 C CA . 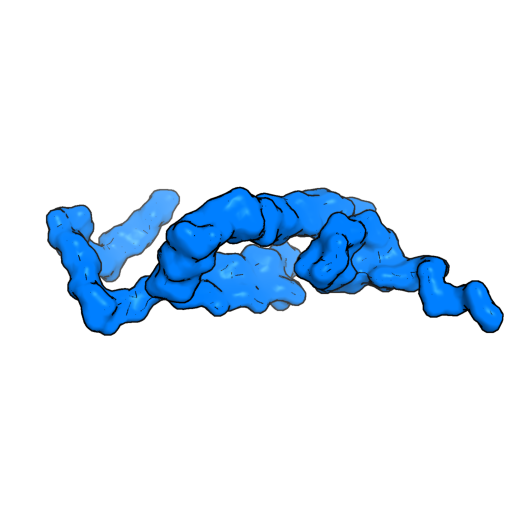ALA A 1 75 ? 7.255 7.147 -13.330 1.00 90.19 75 ALA A CA 1
ATOM 588 C C . ALA A 1 75 ? 6.038 6.232 -13.535 1.00 90.19 75 ALA A C 1
ATOM 590 O O . ALA A 1 75 ? 4.909 6.632 -13.250 1.00 90.19 75 ALA A O 1
ATOM 591 N N . CYS A 1 76 ? 6.272 4.975 -13.932 1.00 92.94 76 CYS A N 1
ATOM 592 C CA . CYS A 1 76 ? 5.224 3.959 -14.026 1.00 92.94 76 CYS A CA 1
ATOM 593 C C . CYS A 1 76 ? 4.527 3.745 -12.676 1.00 92.94 76 CYS A C 1
ATOM 595 O O . CYS A 1 76 ? 3.298 3.735 -12.607 1.00 92.94 76 CYS A O 1
ATOM 597 N N . LEU A 1 77 ? 5.303 3.603 -11.595 1.00 93.44 77 LEU A N 1
ATOM 598 C CA . LEU A 1 77 ? 4.783 3.337 -10.258 1.00 93.44 77 LEU A CA 1
ATOM 599 C C . LEU A 1 77 ? 3.914 4.496 -9.766 1.00 93.44 77 LEU A C 1
ATOM 601 O O . LEU A 1 77 ? 2.773 4.269 -9.372 1.00 93.44 77 LEU A O 1
ATOM 605 N N . THR A 1 78 ? 4.419 5.729 -9.848 1.00 91.12 78 THR A N 1
ATOM 606 C CA . THR A 1 78 ? 3.673 6.934 -9.452 1.00 91.12 78 THR A CA 1
ATOM 607 C C . THR A 1 78 ? 2.352 7.044 -10.214 1.00 91.12 78 THR A C 1
ATOM 609 O O . THR A 1 78 ? 1.303 7.282 -9.608 1.00 91.12 78 THR A O 1
ATOM 612 N N . ARG A 1 79 ? 2.365 6.800 -11.532 1.00 89.69 79 ARG A N 1
ATOM 613 C CA . ARG A 1 79 ? 1.148 6.837 -12.351 1.00 89.69 79 ARG A CA 1
ATOM 614 C C . ARG A 1 79 ? 0.166 5.746 -11.943 1.00 89.69 79 ARG A C 1
ATOM 616 O O . ARG A 1 79 ? -0.969 6.056 -11.595 1.00 89.69 79 ARG A O 1
ATOM 623 N N . CYS A 1 80 ? 0.625 4.501 -11.869 1.00 93.12 80 CYS A N 1
ATOM 624 C CA . CYS A 1 80 ? -0.217 3.370 -11.503 1.00 93.12 80 CYS A CA 1
ATOM 625 C C . CYS A 1 80 ? -0.850 3.543 -10.115 1.00 93.12 80 CYS A C 1
ATOM 627 O O . CYS A 1 80 ? -2.019 3.213 -9.915 1.00 93.12 80 CYS A O 1
ATOM 629 N N . LEU A 1 81 ? -0.136 4.127 -9.153 1.00 92.56 81 LEU A N 1
ATOM 630 C CA . LEU A 1 81 ? -0.686 4.459 -7.836 1.00 92.56 81 LEU A CA 1
ATOM 631 C C . LEU A 1 81 ? -1.712 5.605 -7.879 1.00 92.56 81 LEU A C 1
ATOM 633 O O . LEU A 1 81 ? -2.612 5.631 -7.046 1.00 92.56 81 LEU A O 1
ATOM 637 N N . THR A 1 82 ? -1.647 6.477 -8.890 1.00 90.31 82 THR A N 1
ATOM 638 C CA . THR A 1 82 ? -2.568 7.611 -9.099 1.00 90.31 82 THR A CA 1
ATOM 639 C C . THR A 1 82 ? -3.845 7.219 -9.841 1.00 90.31 82 THR A C 1
ATOM 641 O O . THR A 1 82 ? -4.932 7.332 -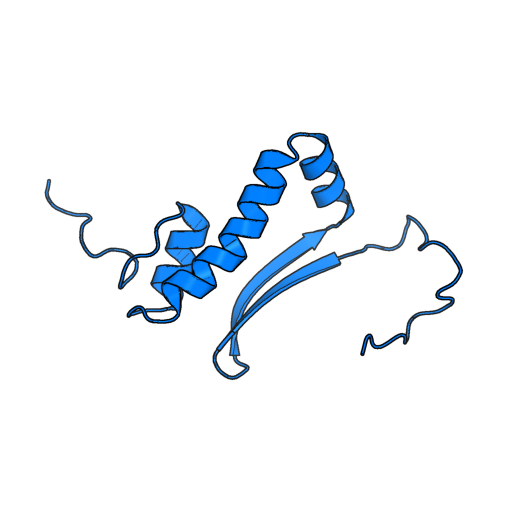9.277 1.00 90.31 82 THR A O 1
ATOM 644 N N . ASP A 1 83 ? -3.758 6.590 -11.020 1.00 89.12 83 ASP A N 1
ATOM 645 C CA . ASP A 1 83 ? -4.938 6.208 -11.828 1.00 89.12 83 ASP A CA 1
ATOM 646 C C . ASP A 1 83 ? -5.181 4.695 -12.056 1.00 89.12 83 ASP A C 1
ATOM 648 O O . ASP A 1 83 ? -6.290 4.299 -12.400 1.00 89.12 83 ASP A O 1
ATOM 652 N N . GLY A 1 84 ? -4.191 3.835 -11.811 1.00 87.94 84 GLY A N 1
ATOM 653 C CA . GLY A 1 84 ? -4.310 2.373 -11.873 1.00 87.94 84 GLY A CA 1
ATOM 654 C C . GLY A 1 84 ? -3.661 1.785 -13.114 1.00 87.94 84 GLY A C 1
ATOM 655 O O . GLY A 1 84 ? -3.710 0.571 -13.310 1.00 87.94 84 GLY A O 1
ATOM 656 N N . GLN A 1 85 ? -3.046 2.631 -13.939 1.00 86.06 85 GLN A N 1
ATOM 657 C CA . GLN A 1 85 ? -2.451 2.243 -15.203 1.00 86.06 85 GLN A CA 1
ATOM 658 C C . GLN A 1 85 ? -0.940 2.060 -15.059 1.00 86.06 85 GLN A C 1
ATOM 660 O O . GLN A 1 85 ? -0.217 2.963 -14.641 1.00 86.06 85 GLN A O 1
ATOM 665 N N . ALA A 1 86 ? -0.451 0.877 -15.431 1.00 85.81 86 ALA A N 1
ATOM 666 C CA . ALA A 1 86 ? 0.976 0.608 -15.552 1.00 85.81 86 ALA A CA 1
ATOM 667 C C . ALA A 1 86 ? 1.399 0.819 -17.012 1.00 85.81 86 ALA A C 1
ATOM 669 O O . ALA A 1 86 ? 1.087 -0.009 -17.868 1.00 85.81 86 ALA A O 1
ATOM 670 N N . CYS A 1 87 ? 2.111 1.913 -17.279 1.00 79.69 87 CYS A N 1
ATOM 671 C CA . CYS A 1 87 ? 2.578 2.312 -18.609 1.00 79.69 87 CYS A CA 1
ATOM 672 C C . CYS A 1 87 ? 4.082 2.602 -18.573 1.00 79.69 87 CYS A C 1
ATOM 674 O O . CYS A 1 87 ? 4.607 3.025 -17.541 1.00 79.69 87 CYS A O 1
ATOM 676 N N . ASP A 1 88 ? 4.779 2.385 -19.689 1.00 75.94 88 ASP A N 1
ATOM 677 C CA . ASP A 1 88 ? 6.175 2.810 -19.815 1.00 75.94 88 ASP A CA 1
ATOM 678 C C . ASP A 1 88 ? 6.272 4.340 -19.732 1.00 75.94 88 ASP A C 1
ATOM 680 O O . ASP A 1 88 ? 5.380 5.058 -20.186 1.00 75.94 88 ASP A O 1
ATOM 684 N N . CYS A 1 89 ? 7.326 4.832 -19.076 1.00 72.12 89 CYS A N 1
ATOM 685 C CA . CYS A 1 89 ? 7.644 6.260 -18.943 1.00 72.12 89 CYS A CA 1
ATOM 686 C C . CYS A 1 89 ? 6.560 7.148 -18.280 1.00 72.12 89 CYS A C 1
ATOM 688 O O . CYS A 1 89 ? 6.725 8.362 -18.222 1.00 72.12 89 CYS A O 1
ATOM 690 N N . GLY A 1 90 ? 5.467 6.592 -17.745 1.00 59.38 90 GLY A N 1
ATOM 691 C CA . GLY A 1 90 ? 4.406 7.338 -17.045 1.00 59.38 90 GLY A CA 1
ATOM 692 C C . GLY A 1 90 ? 3.468 8.174 -17.939 1.00 59.38 90 GLY A C 1
ATOM 693 O O . GLY A 1 90 ? 2.340 8.431 -17.522 1.00 59.38 90 GLY A O 1
A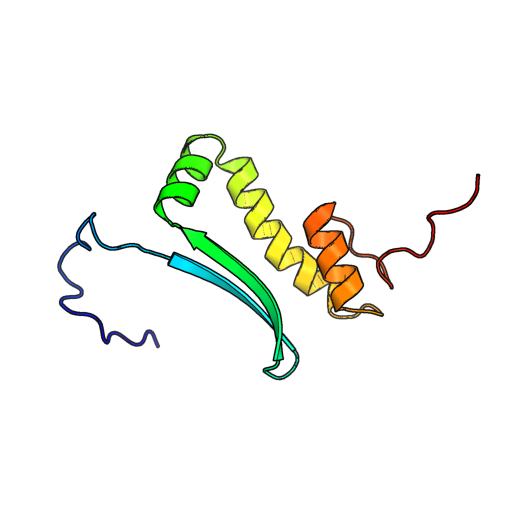TOM 694 N N . HIS A 1 91 ? 3.892 8.548 -19.153 1.00 53.75 91 HIS A N 1
ATOM 695 C CA . HIS A 1 91 ? 3.094 9.156 -20.227 1.00 53.75 91 HIS A CA 1
ATOM 696 C C . HIS A 1 91 ? 3.839 8.996 -21.567 1.00 53.75 91 HIS A C 1
ATOM 698 O O . HIS A 1 91 ? 4.840 9.669 -21.782 1.00 53.75 91 HIS A O 1
ATOM 704 N N . GLU A 1 92 ? 3.350 8.162 -22.490 1.00 50.06 92 GLU A N 1
ATOM 705 C CA . GLU A 1 92 ? 3.804 8.218 -23.898 1.00 50.06 92 GLU A CA 1
ATOM 706 C C . GLU A 1 92 ? 2.719 8.711 -24.872 1.00 50.06 92 GLU A C 1
ATOM 708 O O . GLU A 1 92 ? 3.041 9.060 -26.001 1.00 50.06 92 GLU A O 1
ATOM 713 N N . HIS A 1 93 ? 1.460 8.887 -24.445 1.00 43.69 93 HIS A N 1
ATOM 714 C CA . HIS A 1 93 ? 0.402 9.488 -25.276 1.00 43.69 93 HIS A CA 1
ATOM 715 C C . HIS A 1 93 ? -0.485 10.444 -24.474 1.00 43.69 93 HIS A C 1
ATOM 717 O O . HIS A 1 93 ? -1.534 10.071 -23.958 1.00 43.69 93 HIS A O 1
ATOM 723 N N . GLY A 1 94 ? -0.044 11.693 -24.353 1.00 41.84 94 GLY A N 1
ATOM 724 C CA . GLY A 1 94 ? -0.811 12.766 -23.729 1.00 41.84 94 GLY A CA 1
ATOM 725 C C . GLY A 1 94 ? -0.516 14.115 -24.363 1.00 41.84 94 GLY A C 1
ATOM 726 O O . GLY A 1 94 ? -0.218 15.035 -23.628 1.00 41.84 94 GLY A O 1
ATOM 727 N N . GLU A 1 95 ? -0.534 14.196 -25.697 1.00 36.59 95 GLU A N 1
ATOM 728 C CA . GLU A 1 95 ? -0.687 15.440 -26.472 1.00 36.59 95 GLU A CA 1
ATOM 729 C C . GLU A 1 95 ? -0.862 15.082 -27.961 1.00 36.59 95 GLU A C 1
ATOM 731 O O . GLU A 1 95 ? 0.084 14.931 -28.725 1.00 36.59 95 GLU A O 1
ATOM 736 N N . THR A 1 96 ? -2.110 14.869 -28.369 1.00 39.41 96 THR A N 1
ATOM 737 C CA . THR A 1 96 ? -2.577 15.225 -29.717 1.00 39.41 96 THR A CA 1
ATOM 738 C C . THR A 1 96 ? -3.943 15.867 -29.526 1.00 39.41 96 THR A C 1
ATOM 740 O O . THR A 1 96 ? -4.960 15.186 -29.414 1.00 39.41 96 THR A O 1
ATOM 743 N N . ALA A 1 97 ? -3.921 17.189 -29.396 1.00 35.50 97 ALA A N 1
ATOM 744 C CA . ALA A 1 97 ? -5.041 18.080 -29.648 1.00 35.50 97 ALA A CA 1
ATOM 745 C C . ALA A 1 97 ? -4.536 19.152 -30.616 1.00 35.50 97 ALA A C 1
ATOM 747 O O . ALA A 1 97 ? -3.380 19.595 -30.423 1.00 35.50 97 ALA A O 1
#

Foldseek 3Di:
DDPPPDPDPPDDDDPPDWDKDKDFDDDPNHTLDIDIDTVVVLVVVCVVPVPVSVVLVVQLVVQQVLLVPAAPSSLQSVLCNVPNDRDHPVDPDDDDD

Secondary structure (DSSP, 8-state):
-----SS-TTSPPPTTS--EEEEEEEETTEEEEEEEEEHHHHHHHHHH-HHHHHHHHHHHHHHHHHHTTSSSHHHHHHHHHHHS---TTS-SS----

Organism: NCBI:txid497964

Sequence (97 aa):
MPDVGLFTATEPLNEDLKVVIKYSVEVNGLTVYNETYDVAKLAEELRSDPEKAVALWSRRIRCVAACRSRRGFSACLTRCLTDGQACDCGHEHGETA

pLDDT: mean 83.61, std 16.45, range [35.5, 97.31]